Protein AF-B3T8S9-F1 (afdb_monomer)

Nearest PDB structures (foldseek):
  8dt0-assembly1_A  TM=6.626E-01  e=5.813E-01  synthetic construct
  8dt0-assembly2_B  TM=5.522E-01  e=1.092E+00  synthetic construct
  6bfi-assembly2_B  TM=6.308E-01  e=3.852E+00  Oscarella pearsei
  6bfi-assembly1_A  TM=6.319E-01  e=4.060E+00  Oscarella pearsei
  1or3-assembly1_A  TM=3.870E-01  e=2.161E+00  Homo sapiens

Solvent-accessible surface area (backbone atoms only — not comparable to full-atom values): 7028 Å² total; per-residue (Å²): 131,77,52,88,62,90,51,66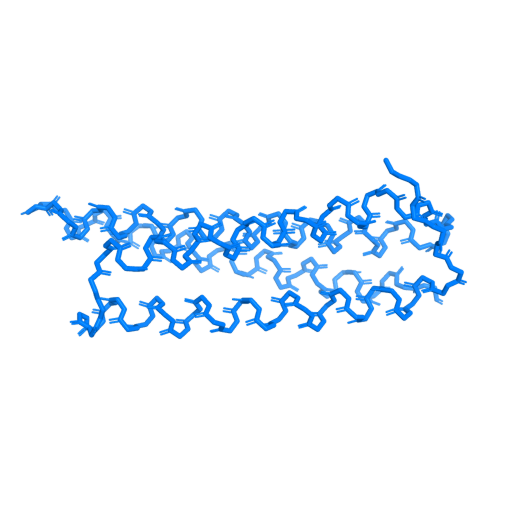,67,62,52,50,51,54,50,51,53,56,50,49,53,45,51,52,54,49,52,57,47,50,51,33,38,77,71,64,75,43,52,43,69,60,44,39,56,54,42,54,52,45,42,52,51,49,51,49,52,44,49,50,65,72,41,26,70,71,55,80,68,41,44,60,16,50,52,27,36,46,49,16,49,52,28,49,43,52,29,48,51,50,53,42,51,44,29,57,44,70,73,40,102,70,58,75,73,61,44,57,56,48,54,52,50,36,54,50,28,50,51,55,17,53,53,22,43,52,49,13,64,74,36,53,120

Mean predicted aligned error: 3.81 Å

Radius of gyration: 16.35 Å; Cα contacts (8 Å, |Δi|>4): 130; chains: 1; bounding box: 35×26×51 Å

pLDDT: mean 93.79, std 9.25, range [55.84, 98.81]

Sequence (133 aa):
MKIVVSDFKKHLDITKEKASMEVTSIDESFEKLMEKKISPDEYINIAEVSSSQINSLIIELTSSGAAQEWYDSYANYIGALKKLNEKITETIVVANLMNSDNNSNSINEIITKIRQLETESLDLIKKSDNTRP

Organism: NCB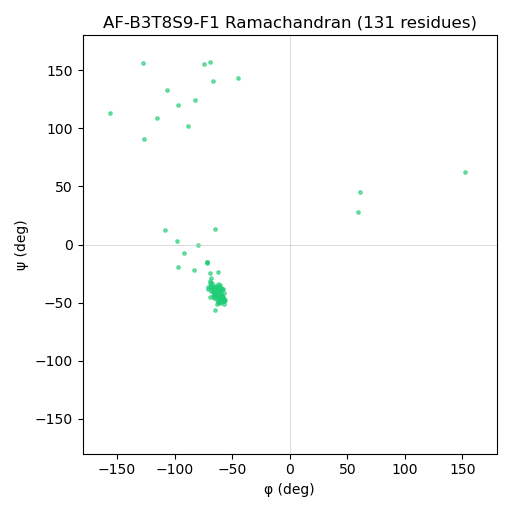I:txid455594

Structure (mmCIF, N/CA/C/O backbone):
data_AF-B3T8S9-F1
#
_entry.id   AF-B3T8S9-F1
#
loop_
_atom_site.group_PDB
_atom_site.id
_atom_site.type_symbol
_atom_site.label_atom_id
_atom_site.label_alt_id
_atom_site.label_comp_id
_atom_site.label_asym_id
_atom_site.label_entity_id
_atom_site.label_seq_id
_atom_site.pdbx_PDB_ins_code
_atom_site.Cartn_x
_atom_site.Cartn_y
_atom_site.Cartn_z
_atom_site.occupancy
_atom_site.B_iso_or_equiv
_atom_site.auth_seq_id
_atom_site.auth_comp_id
_atom_site.auth_asym_id
_atom_site.auth_atom_id
_atom_site.pdbx_PDB_model_num
ATOM 1 N N . MET A 1 1 ? 1.360 -16.391 -13.754 1.00 55.88 1 MET A N 1
ATOM 2 C CA . MET A 1 1 ? 0.830 -15.588 -14.878 1.00 55.88 1 MET A CA 1
ATOM 3 C C . MET A 1 1 ? 1.968 -14.716 -15.393 1.00 55.88 1 MET A C 1
ATOM 5 O O . MET A 1 1 ? 2.716 -14.226 -14.560 1.00 55.88 1 MET A O 1
ATOM 9 N N . LYS A 1 2 ? 2.166 -14.588 -16.711 1.00 55.84 2 LYS A N 1
ATOM 10 C CA . LYS A 1 2 ? 3.174 -13.686 -17.296 1.00 55.84 2 LYS A CA 1
ATOM 11 C C . LYS A 1 2 ? 2.419 -12.625 -18.090 1.00 55.84 2 LYS A C 1
ATOM 13 O O . LYS A 1 2 ? 1.805 -12.964 -19.098 1.00 55.84 2 LYS A O 1
ATOM 18 N N . ILE A 1 3 ? 2.392 -11.393 -17.592 1.00 66.94 3 ILE A N 1
ATOM 19 C CA . ILE A 1 3 ? 1.760 -10.270 -18.289 1.00 66.94 3 ILE A CA 1
ATOM 20 C C . ILE A 1 3 ? 2.777 -9.768 -19.311 1.00 66.94 3 ILE A C 1
ATOM 22 O O . ILE A 1 3 ? 3.918 -9.484 -18.959 1.00 66.94 3 ILE A O 1
ATOM 26 N N . VAL A 1 4 ? 2.394 -9.713 -20.586 1.00 67.38 4 VAL A N 1
ATOM 27 C CA . VAL A 1 4 ? 3.248 -9.132 -21.627 1.00 67.38 4 VAL A CA 1
ATOM 28 C C . VAL A 1 4 ? 2.943 -7.642 -21.687 1.00 67.38 4 VAL A C 1
ATOM 30 O O . VAL A 1 4 ? 1.918 -7.239 -22.233 1.00 67.38 4 VAL A O 1
ATOM 33 N N . VAL A 1 5 ? 3.815 -6.830 -21.093 1.00 76.81 5 VAL A N 1
ATOM 34 C CA . VAL A 1 5 ? 3.734 -5.367 -21.154 1.00 76.81 5 VAL A CA 1
ATOM 35 C C . VAL A 1 5 ? 4.659 -4.875 -22.262 1.00 76.81 5 VAL A C 1
ATOM 37 O O . VAL A 1 5 ? 5.859 -5.120 -22.226 1.00 76.81 5 VAL A O 1
ATOM 40 N N . SER A 1 6 ? 4.098 -4.193 -23.261 1.00 79.12 6 SER A N 1
ATOM 41 C CA . SER A 1 6 ? 4.864 -3.582 -24.357 1.00 79.12 6 SER A CA 1
ATOM 42 C C . SER A 1 6 ? 5.151 -2.093 -24.137 1.00 79.12 6 SER A C 1
ATOM 44 O O . SER A 1 6 ? 6.047 -1.547 -24.769 1.00 79.12 6 SER A O 1
ATOM 46 N N . ASP A 1 7 ? 4.389 -1.436 -23.258 1.00 92.06 7 ASP A N 1
ATOM 47 C CA . ASP A 1 7 ? 4.535 -0.022 -22.903 1.00 92.06 7 ASP A CA 1
ATOM 48 C C . ASP A 1 7 ? 4.657 0.109 -21.379 1.00 92.06 7 ASP A C 1
ATOM 50 O O . ASP A 1 7 ? 3.664 0.192 -20.649 1.00 92.06 7 ASP A O 1
ATOM 54 N N . PHE A 1 8 ? 5.900 0.075 -20.893 1.00 94.44 8 PHE A N 1
ATOM 55 C CA . PHE A 1 8 ? 6.200 0.116 -19.462 1.00 94.44 8 PHE A CA 1
ATOM 56 C C . PHE A 1 8 ? 5.865 1.459 -18.818 1.00 94.44 8 PHE A C 1
ATOM 58 O O . PHE A 1 8 ? 5.506 1.476 -17.638 1.00 94.44 8 PHE A O 1
ATOM 65 N N . LYS A 1 9 ? 5.927 2.557 -19.583 1.00 95.38 9 LYS A N 1
ATOM 66 C CA . LYS A 1 9 ? 5.540 3.889 -19.113 1.00 95.38 9 LYS A CA 1
ATOM 67 C C . LYS A 1 9 ? 4.051 3.919 -18.811 1.00 95.38 9 LYS A C 1
ATOM 69 O O . LYS A 1 9 ? 3.659 4.190 -17.681 1.00 95.38 9 LYS A O 1
ATOM 74 N N . LYS A 1 10 ? 3.231 3.574 -19.806 1.00 95.75 10 LYS A N 1
ATOM 75 C CA . LYS A 1 10 ? 1.774 3.559 -19.666 1.00 95.75 10 LYS A CA 1
ATOM 76 C C . LYS A 1 10 ? 1.320 2.572 -18.597 1.00 95.75 10 LYS A C 1
ATOM 78 O O . LYS A 1 10 ? 0.408 2.877 -17.837 1.00 95.75 10 LYS A O 1
ATOM 83 N N . HIS A 1 11 ? 1.954 1.404 -18.522 1.00 95.94 11 HIS A N 1
ATOM 84 C CA . HIS A 1 11 ? 1.661 0.426 -17.478 1.00 95.94 11 HIS A CA 1
ATOM 85 C C . HIS A 1 11 ? 1.917 0.992 -16.075 1.00 95.94 11 HIS A C 1
ATOM 87 O O . HIS A 1 11 ? 1.050 0.885 -15.206 1.00 95.94 11 HIS A O 1
ATOM 93 N N . LEU A 1 12 ? 3.058 1.656 -15.867 1.00 97.31 12 LEU A N 1
ATOM 94 C CA . LEU A 1 12 ? 3.367 2.302 -14.594 1.00 97.31 12 LEU A CA 1
ATOM 95 C C . LEU A 1 12 ? 2.390 3.446 -14.281 1.00 97.31 12 LEU A C 1
ATOM 97 O O . LEU A 1 12 ? 1.913 3.529 -13.154 1.00 97.31 12 LEU A O 1
ATOM 101 N N . ASP A 1 13 ? 2.049 4.284 -15.263 1.00 97.69 13 ASP A N 1
ATOM 102 C CA . ASP A 1 13 ? 1.115 5.406 -15.084 1.00 97.69 13 ASP A CA 1
ATOM 103 C C . ASP A 1 13 ? -0.294 4.933 -14.695 1.00 97.69 13 ASP A C 1
ATOM 105 O O . ASP A 1 13 ? -0.872 5.441 -13.738 1.00 97.69 13 ASP A O 1
ATOM 109 N N . ILE A 1 14 ? -0.815 3.895 -15.357 1.00 97.00 14 ILE A N 1
ATOM 110 C CA . ILE A 1 14 ? -2.107 3.288 -14.996 1.00 97.00 14 ILE A CA 1
ATOM 111 C C . ILE A 1 14 ? -2.048 2.669 -13.596 1.00 97.00 14 ILE A C 1
ATOM 113 O O . ILE A 1 14 ? -3.000 2.771 -12.825 1.00 97.00 14 ILE A O 1
ATOM 117 N N . THR A 1 15 ? -0.935 2.020 -13.247 1.00 97.31 15 THR A N 1
ATOM 118 C CA . THR A 1 15 ? -0.764 1.449 -11.904 1.00 97.31 15 THR A CA 1
ATOM 119 C C . THR A 1 15 ? -0.775 2.552 -10.843 1.00 97.31 15 THR A C 1
ATOM 121 O O . THR A 1 15 ? -1.409 2.389 -9.802 1.00 97.31 15 THR A O 1
ATOM 124 N N . LYS A 1 16 ? -0.139 3.697 -11.135 1.00 98.06 16 LYS A N 1
ATOM 125 C CA . LYS A 1 16 ? -0.155 4.896 -10.286 1.00 98.06 16 LYS A CA 1
ATOM 126 C C . LYS A 1 16 ? -1.554 5.448 -10.076 1.00 98.06 16 LYS A C 1
ATOM 128 O O . LYS A 1 16 ? -1.920 5.732 -8.939 1.00 98.06 16 LYS A O 1
ATOM 133 N N . GLU A 1 17 ? -2.337 5.545 -11.141 1.00 98.06 17 GLU A N 1
ATOM 134 C CA . GLU A 1 17 ? -3.724 6.003 -11.071 1.00 98.06 17 GLU A CA 1
ATOM 135 C C . GLU A 1 17 ? -4.579 5.085 -10.185 1.00 98.06 17 GLU A C 1
ATOM 137 O O . GLU A 1 17 ? -5.204 5.557 -9.236 1.00 98.06 17 GLU A O 1
ATOM 142 N N . LYS A 1 18 ? -4.524 3.765 -10.415 1.00 97.94 18 LYS A N 1
ATOM 143 C CA . LYS A 1 18 ? -5.254 2.777 -9.602 1.00 97.94 18 LYS A CA 1
ATOM 144 C C . LYS A 1 18 ? -4.874 2.854 -8.124 1.00 97.94 18 LYS A C 1
ATOM 146 O O . LYS A 1 18 ? -5.749 2.905 -7.269 1.00 97.94 18 LYS A O 1
ATOM 151 N N . ALA A 1 19 ? -3.577 2.887 -7.813 1.00 97.62 19 ALA A N 1
ATOM 152 C CA . ALA A 1 19 ? -3.123 2.982 -6.429 1.00 97.62 19 ALA A CA 1
ATOM 153 C C . ALA A 1 19 ? -3.563 4.296 -5.768 1.00 97.62 19 ALA A C 1
ATOM 155 O O . ALA A 1 19 ? -3.922 4.292 -4.597 1.00 97.62 19 ALA A O 1
ATOM 156 N N . SER A 1 20 ? -3.568 5.409 -6.510 1.00 96.75 20 SER A N 1
ATOM 157 C CA . SER A 1 20 ? -4.057 6.690 -5.995 1.00 96.75 20 SER A CA 1
ATOM 158 C C . SER A 1 20 ? -5.535 6.620 -5.622 1.00 96.75 20 SER A C 1
ATOM 160 O O . SER A 1 20 ? -5.906 7.142 -4.577 1.00 96.75 20 SER A O 1
ATOM 162 N N . MET A 1 21 ? -6.364 5.963 -6.440 1.00 96.62 21 MET A N 1
ATOM 163 C CA . MET A 1 21 ? -7.786 5.774 -6.135 1.00 96.62 21 MET A CA 1
ATOM 164 C C . MET A 1 21 ? -7.985 4.983 -4.836 1.00 96.62 21 MET A C 1
ATOM 166 O O . MET A 1 21 ? -8.779 5.391 -3.990 1.00 96.62 21 MET A O 1
ATOM 170 N N . GLU A 1 22 ? -7.227 3.897 -4.652 1.00 96.06 22 GLU A N 1
ATOM 171 C CA . GLU A 1 22 ? -7.275 3.092 -3.424 1.00 96.06 22 GLU A CA 1
ATOM 172 C C . GLU A 1 22 ? -6.829 3.890 -2.194 1.00 96.06 22 GLU A C 1
ATOM 174 O O . GLU A 1 22 ? -7.492 3.869 -1.160 1.00 96.06 22 GLU A O 1
ATOM 179 N N . VAL A 1 23 ? -5.735 4.649 -2.304 1.00 93.75 23 VAL A N 1
ATOM 180 C CA . VAL A 1 23 ? -5.231 5.469 -1.192 1.00 93.75 23 VAL A CA 1
ATOM 181 C C . VAL A 1 23 ? -6.230 6.553 -0.804 1.00 93.75 23 VAL A C 1
ATOM 183 O O . VAL A 1 23 ? -6.503 6.712 0.382 1.00 93.75 23 VAL A O 1
ATOM 186 N N . THR A 1 24 ? -6.824 7.252 -1.775 1.00 96.56 24 THR A N 1
ATOM 187 C CA . THR A 1 24 ? -7.870 8.247 -1.499 1.00 96.56 24 THR A CA 1
ATOM 188 C C . THR A 1 24 ? -9.067 7.612 -0.794 1.00 96.56 24 THR A C 1
ATOM 190 O O . THR A 1 24 ? -9.534 8.149 0.208 1.00 96.56 24 THR A O 1
ATOM 193 N N . SER A 1 25 ? -9.526 6.441 -1.252 1.00 95.88 25 SER A N 1
ATOM 194 C CA . SER A 1 25 ? -10.632 5.728 -0.602 1.00 95.88 25 SER A CA 1
ATOM 195 C C . SER A 1 25 ? -10.308 5.350 0.848 1.00 95.88 25 SER A C 1
ATOM 197 O O . SER A 1 25 ? -11.155 5.507 1.735 1.00 95.88 25 SER A O 1
ATOM 199 N N . ILE A 1 26 ? -9.074 4.909 1.109 1.00 97.88 26 ILE A N 1
ATOM 200 C CA . ILE A 1 26 ? -8.605 4.571 2.454 1.00 97.88 26 ILE A CA 1
ATOM 201 C C . ILE A 1 26 ? -8.511 5.793 3.352 1.00 97.88 26 ILE A C 1
ATOM 203 O O . ILE A 1 26 ? -8.951 5.716 4.497 1.00 97.88 26 ILE A O 1
ATOM 207 N N . ASP A 1 27 ? -7.968 6.900 2.856 1.00 97.50 27 ASP A N 1
ATOM 208 C CA . ASP A 1 27 ? -7.794 8.116 3.646 1.00 97.50 27 ASP A CA 1
ATOM 209 C C . ASP A 1 27 ? -9.142 8.720 4.039 1.00 97.50 27 ASP A C 1
ATOM 211 O O . ASP A 1 27 ? -9.367 9.001 5.217 1.00 97.50 27 ASP A O 1
ATOM 215 N N . GLU A 1 28 ? -10.085 8.800 3.098 1.00 98.31 28 GLU A N 1
ATOM 216 C CA . GLU A 1 28 ? -11.454 9.244 3.377 1.00 98.31 28 GLU A CA 1
ATOM 217 C C . GLU A 1 28 ? -12.177 8.317 4.366 1.00 98.31 28 GLU A C 1
ATOM 219 O O . GLU A 1 28 ? -12.916 8.770 5.244 1.00 98.31 28 GLU A O 1
ATOM 224 N N . SER A 1 29 ? -11.996 7.002 4.231 1.00 98.25 29 SER A N 1
ATOM 225 C CA . SER A 1 29 ? -12.625 6.026 5.128 1.00 98.25 29 SER A CA 1
ATOM 226 C C . SER A 1 29 ? -11.998 6.060 6.521 1.00 98.25 29 SER A C 1
ATOM 228 O O . SER A 1 29 ? -12.705 5.942 7.519 1.00 98.25 29 SER A O 1
ATOM 230 N N . PHE A 1 30 ? -10.685 6.271 6.611 1.00 98.06 30 PHE A N 1
ATOM 231 C CA . PHE A 1 30 ? -9.986 6.388 7.884 1.00 98.06 30 PHE A CA 1
ATOM 232 C C . PHE A 1 30 ? -10.377 7.674 8.613 1.00 98.06 30 PHE A C 1
ATOM 234 O O . PHE A 1 30 ? -10.626 7.639 9.815 1.00 98.06 30 PHE A O 1
ATOM 241 N N . GLU A 1 31 ? -10.533 8.790 7.899 1.00 98.06 31 GLU A N 1
ATOM 242 C CA . GLU A 1 31 ? -11.090 10.020 8.467 1.00 98.06 31 GLU A CA 1
ATOM 243 C C . GLU A 1 31 ? -12.492 9.775 9.046 1.00 98.06 31 GLU A C 1
ATOM 245 O O . GLU A 1 31 ? -12.738 10.070 10.218 1.00 98.06 31 GLU A O 1
ATOM 250 N N . LYS A 1 32 ? -13.383 9.128 8.281 1.00 98.44 32 LYS A N 1
ATOM 251 C CA . LYS A 1 32 ? -14.728 8.763 8.758 1.00 98.44 32 LYS A CA 1
ATOM 252 C C . LYS A 1 32 ? -14.686 7.861 9.992 1.00 98.44 32 LYS A C 1
ATOM 254 O O . LYS A 1 32 ? -15.522 8.032 10.879 1.00 98.44 32 LYS A O 1
ATOM 259 N N . LEU A 1 33 ? -13.740 6.923 10.077 1.00 96.94 33 LEU A N 1
ATOM 260 C CA . LEU A 1 33 ? -13.538 6.095 11.271 1.00 96.94 33 LEU A CA 1
ATOM 261 C C . LEU A 1 33 ? -13.154 6.962 12.477 1.00 96.94 33 LEU A C 1
ATOM 263 O O . LEU A 1 33 ? -13.766 6.846 13.539 1.00 96.94 33 LEU A O 1
ATOM 267 N N . MET A 1 34 ? -12.171 7.850 12.315 1.00 94.44 34 MET A N 1
ATOM 268 C CA . MET A 1 34 ? -11.690 8.731 13.386 1.00 94.44 34 MET A CA 1
ATOM 269 C C . MET A 1 34 ? -12.788 9.681 13.887 1.00 94.44 34 MET A C 1
ATOM 271 O O . MET A 1 34 ? -12.873 9.966 15.082 1.00 94.44 34 MET A O 1
ATOM 275 N N . GLU A 1 35 ? -13.677 10.117 12.994 1.00 96.31 35 GLU A N 1
ATOM 276 C CA . GLU A 1 35 ? -14.873 10.905 13.311 1.00 96.31 35 GLU A CA 1
ATOM 277 C C . GLU A 1 35 ? -16.053 10.066 13.838 1.00 96.31 35 GLU A C 1
ATOM 279 O O . GLU A 1 35 ? -17.112 10.620 14.140 1.00 96.31 35 GLU A O 1
ATOM 284 N N . LYS A 1 36 ? -15.895 8.740 13.956 1.00 94.62 36 LYS A N 1
ATOM 285 C CA . LYS A 1 36 ? -16.933 7.775 14.363 1.00 94.62 36 LYS A CA 1
ATOM 286 C C . LYS A 1 36 ? -18.169 7.766 13.450 1.00 94.62 36 LYS A C 1
ATOM 288 O O . LYS A 1 36 ? -19.272 7.457 13.898 1.00 94.62 36 LYS A O 1
ATOM 293 N N . LYS A 1 37 ? -17.994 8.119 12.172 1.00 97.81 37 LYS A N 1
ATOM 294 C CA . LYS A 1 37 ? -19.039 8.091 11.133 1.00 97.81 37 LYS A CA 1
ATOM 295 C C . LYS A 1 37 ? -19.224 6.706 10.509 1.00 97.81 37 LYS A C 1
ATOM 297 O O . LYS A 1 37 ? -20.290 6.447 9.962 1.00 97.81 37 LYS A O 1
ATOM 302 N N . ILE A 1 38 ? -18.215 5.842 10.602 1.00 97.69 38 ILE A N 1
ATOM 303 C CA . ILE A 1 38 ? -18.293 4.414 10.267 1.00 97.69 38 ILE A CA 1
ATOM 304 C C . ILE A 1 38 ? -17.784 3.583 11.444 1.00 97.69 38 ILE A C 1
ATOM 306 O O . ILE A 1 38 ? -17.020 4.078 12.278 1.00 97.69 38 ILE A O 1
ATOM 310 N N . SER A 1 39 ? -18.221 2.327 11.524 1.00 96.69 39 SER A N 1
ATOM 311 C CA . SER A 1 39 ? -17.744 1.413 12.569 1.00 96.69 39 SER A CA 1
ATOM 312 C C . SER A 1 39 ? -16.314 0.930 12.285 1.00 96.69 39 SER A C 1
ATOM 314 O O . SER A 1 39 ? -15.904 0.893 11.120 1.00 96.69 39 SER A O 1
ATOM 316 N N . PRO A 1 40 ? -15.544 0.516 13.308 1.00 96.69 40 PRO A N 1
ATOM 317 C CA . PRO A 1 40 ? -14.238 -0.085 13.068 1.00 96.69 40 PRO A CA 1
ATOM 318 C C . PRO A 1 40 ? -14.301 -1.348 12.201 1.00 96.69 40 PRO A C 1
ATOM 320 O O . PRO A 1 40 ? -13.468 -1.500 11.316 1.00 96.69 40 PRO A O 1
ATOM 323 N N . ASP A 1 41 ? -15.315 -2.202 12.370 1.00 97.38 41 ASP A N 1
ATOM 324 C CA . ASP A 1 41 ? -15.492 -3.406 11.541 1.00 97.38 41 ASP A CA 1
ATOM 325 C C . ASP A 1 41 ? -15.772 -3.058 10.071 1.00 97.38 41 ASP A C 1
ATOM 327 O O . ASP A 1 41 ? -15.242 -3.688 9.155 1.00 97.38 41 ASP A O 1
ATOM 331 N N . GLU A 1 42 ? -16.582 -2.027 9.819 1.00 98.12 42 GLU A N 1
ATOM 332 C CA . GLU A 1 42 ? -16.818 -1.512 8.467 1.00 98.12 42 GLU A CA 1
ATOM 333 C C . GLU A 1 42 ? -15.524 -0.980 7.842 1.00 98.12 42 GLU A C 1
ATOM 335 O O . GLU A 1 42 ? -15.207 -1.324 6.703 1.00 98.12 42 GLU A O 1
ATOM 340 N N . TYR A 1 43 ? -14.737 -0.211 8.600 1.00 98.44 43 TYR A N 1
ATOM 341 C CA . TYR A 1 43 ? -13.433 0.266 8.146 1.00 98.44 43 TYR A CA 1
ATOM 342 C C . TYR A 1 43 ? -12.470 -0.882 7.819 1.00 98.44 43 TYR A C 1
ATOM 344 O O . TYR A 1 43 ? -11.821 -0.852 6.775 1.00 98.44 43 TYR A O 1
ATOM 352 N N . ILE A 1 44 ? -12.377 -1.893 8.690 1.00 98.44 44 ILE A N 1
ATOM 353 C CA . ILE A 1 44 ? -11.474 -3.038 8.510 1.00 98.44 44 ILE A CA 1
ATOM 354 C C . ILE A 1 44 ? -11.787 -3.763 7.199 1.00 98.44 44 ILE A C 1
ATOM 356 O O . ILE A 1 44 ? -10.870 -4.018 6.423 1.00 98.44 44 ILE A O 1
ATOM 360 N N . ASN A 1 45 ? -13.066 -4.002 6.893 1.00 98.25 45 ASN A N 1
ATOM 361 C CA . ASN A 1 45 ? -13.465 -4.625 5.627 1.00 98.25 45 ASN A CA 1
ATOM 362 C C . ASN A 1 45 ? -13.015 -3.807 4.403 1.00 98.25 45 ASN A C 1
ATOM 364 O O . ASN A 1 45 ? -12.514 -4.373 3.431 1.00 98.25 45 ASN A O 1
ATOM 368 N N . ILE A 1 46 ? -13.166 -2.477 4.443 1.00 98.25 46 ILE A N 1
ATOM 369 C CA . ILE A 1 46 ? -12.699 -1.585 3.367 1.00 98.25 46 ILE A CA 1
ATOM 370 C C . ILE A 1 46 ? -11.171 -1.677 3.235 1.00 98.25 46 ILE A C 1
ATOM 372 O O . ILE A 1 46 ? -10.645 -1.865 2.138 1.00 98.25 46 ILE A O 1
ATOM 376 N N . ALA A 1 47 ? -10.460 -1.600 4.361 1.00 98.31 47 ALA A N 1
ATOM 377 C CA . ALA A 1 47 ? -9.004 -1.629 4.415 1.00 98.31 47 ALA A CA 1
ATOM 378 C C . ALA A 1 47 ? -8.404 -2.940 3.883 1.00 98.31 47 ALA A C 1
ATOM 380 O O . ALA A 1 47 ? -7.433 -2.914 3.123 1.00 98.31 47 ALA A O 1
ATOM 381 N N . GLU A 1 48 ? -8.993 -4.085 4.224 1.00 98.25 48 GLU A N 1
ATOM 382 C CA . GLU A 1 48 ? -8.553 -5.395 3.735 1.00 98.25 48 GLU A CA 1
ATOM 383 C C . GLU A 1 48 ? -8.731 -5.539 2.217 1.00 98.25 48 GLU A C 1
ATOM 385 O O . GLU A 1 48 ? -7.839 -6.053 1.531 1.00 98.25 48 GLU A O 1
ATOM 390 N N . VAL A 1 49 ? -9.847 -5.038 1.674 1.00 98.12 49 VAL A N 1
ATOM 391 C CA . VAL A 1 49 ? -10.104 -5.037 0.227 1.00 98.12 49 VAL A CA 1
ATOM 392 C C . VAL A 1 49 ? -9.064 -4.187 -0.505 1.00 98.12 49 VAL A C 1
ATOM 394 O O . VAL A 1 49 ? -8.390 -4.705 -1.402 1.00 98.12 49 VAL A O 1
ATOM 397 N N . SER A 1 50 ? -8.843 -2.940 -0.079 1.00 98.00 50 SER A N 1
ATOM 398 C CA . SER A 1 50 ? -7.824 -2.083 -0.698 1.00 98.00 50 SER A CA 1
ATOM 399 C C . SER A 1 50 ? -6.416 -2.656 -0.549 1.00 98.00 50 SER A C 1
ATOM 401 O O . SER A 1 50 ? -5.629 -2.601 -1.495 1.00 98.00 50 SER A O 1
ATOM 403 N N . SER A 1 51 ? -6.082 -3.285 0.585 1.00 98.19 51 SER A N 1
ATOM 404 C CA . SER A 1 51 ? -4.769 -3.920 0.751 1.00 98.19 51 SER A CA 1
ATOM 405 C C . SER A 1 51 ? -4.543 -5.062 -0.247 1.00 98.19 51 SER A C 1
ATOM 407 O O . SER A 1 51 ? -3.460 -5.196 -0.835 1.00 98.19 51 SER A O 1
ATOM 409 N N . SER A 1 52 ? -5.585 -5.858 -0.502 1.00 98.25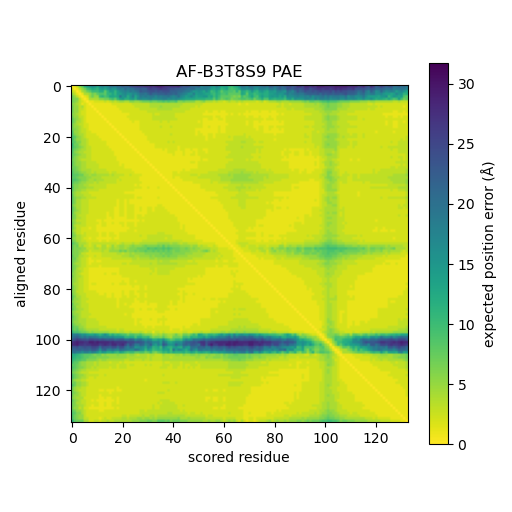 52 SER A N 1
ATOM 410 C CA . SER A 1 52 ? -5.584 -6.904 -1.529 1.00 98.25 52 SER A CA 1
ATOM 411 C C . SER A 1 52 ? -5.399 -6.333 -2.941 1.00 98.25 52 SER A C 1
ATOM 413 O O . SER A 1 52 ? -4.619 -6.866 -3.742 1.00 98.25 52 SER A O 1
ATOM 415 N N . GLN A 1 53 ? -6.046 -5.205 -3.245 1.00 98.19 53 GLN A N 1
ATOM 416 C CA . GLN A 1 53 ? -5.893 -4.515 -4.527 1.00 98.19 53 GLN A CA 1
ATOM 417 C C . GLN A 1 53 ? -4.470 -3.965 -4.703 1.00 98.19 53 GLN A C 1
ATOM 419 O O . GLN A 1 53 ? -3.845 -4.231 -5.730 1.00 98.19 53 GLN A O 1
ATOM 424 N N . ILE A 1 54 ? -3.898 -3.303 -3.691 1.00 98.31 54 ILE A N 1
ATOM 425 C CA . ILE A 1 54 ? -2.500 -2.836 -3.721 1.00 98.31 54 ILE A CA 1
ATOM 426 C C . ILE A 1 54 ? -1.524 -4.012 -3.890 1.00 98.31 54 ILE A C 1
ATOM 428 O O . ILE A 1 54 ? -0.596 -3.933 -4.698 1.00 98.31 54 ILE A O 1
ATOM 432 N N . ASN A 1 55 ? -1.747 -5.135 -3.198 1.00 98.25 55 ASN A N 1
ATOM 433 C CA . ASN A 1 55 ? -0.939 -6.346 -3.383 1.00 98.25 55 ASN A CA 1
ATOM 434 C C . ASN A 1 55 ? -1.030 -6.896 -4.812 1.00 98.25 55 ASN A C 1
ATOM 436 O O . ASN A 1 55 ? -0.021 -7.332 -5.370 1.00 98.25 55 ASN A O 1
ATOM 440 N N . SER A 1 56 ? -2.209 -6.835 -5.429 1.00 97.94 56 SER A N 1
ATOM 441 C CA . SER A 1 56 ? -2.388 -7.235 -6.826 1.00 97.94 56 SER A CA 1
ATOM 442 C C . SER A 1 56 ? -1.557 -6.357 -7.767 1.00 97.94 56 SER A C 1
ATOM 444 O O . SER A 1 56 ? -0.839 -6.889 -8.612 1.00 97.94 56 SER A O 1
ATOM 446 N N . LEU A 1 57 ? -1.536 -5.035 -7.557 1.00 97.81 57 LEU A N 1
ATOM 447 C CA . LEU A 1 57 ? -0.688 -4.113 -8.329 1.00 97.81 57 LEU A CA 1
ATOM 448 C C . LEU A 1 57 ? 0.812 -4.410 -8.153 1.00 97.81 57 LEU A C 1
ATOM 450 O O . LEU A 1 57 ? 1.571 -4.385 -9.122 1.00 97.81 57 LEU A O 1
ATOM 454 N N . ILE A 1 58 ? 1.251 -4.751 -6.935 1.00 98.19 58 ILE A N 1
ATOM 455 C CA . ILE A 1 58 ? 2.638 -5.172 -6.674 1.00 98.19 58 ILE A CA 1
ATOM 456 C C . ILE A 1 58 ? 2.991 -6.417 -7.500 1.00 98.19 58 ILE A C 1
ATOM 458 O O . ILE A 1 58 ? 4.071 -6.478 -8.097 1.00 98.19 58 ILE A O 1
ATOM 462 N N . ILE A 1 59 ? 2.098 -7.408 -7.550 1.00 96.50 59 ILE A N 1
ATOM 463 C CA . ILE A 1 59 ? 2.293 -8.635 -8.333 1.00 96.50 59 ILE A CA 1
ATOM 464 C C . ILE A 1 59 ? 2.327 -8.322 -9.835 1.00 96.50 59 ILE A C 1
ATOM 466 O O . ILE A 1 59 ? 3.194 -8.848 -10.539 1.00 96.50 59 ILE A O 1
ATOM 470 N N . GLU A 1 60 ? 1.4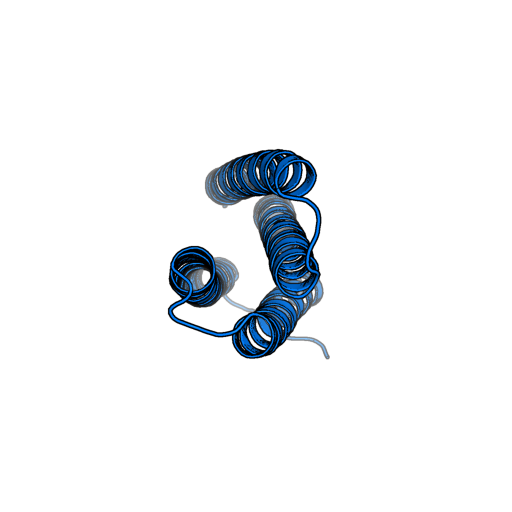40 -7.452 -10.327 1.00 94.69 60 GLU A N 1
ATOM 471 C CA . GLU A 1 60 ? 1.418 -7.008 -11.729 1.00 94.69 60 GLU A CA 1
ATOM 472 C C . GLU A 1 60 ? 2.762 -6.382 -12.133 1.00 94.69 60 GLU A C 1
ATOM 474 O O . GLU A 1 60 ? 3.381 -6.834 -13.097 1.00 94.69 60 GLU A O 1
ATOM 479 N N . LEU A 1 61 ? 3.277 -5.425 -11.353 1.00 95.44 61 LEU A N 1
ATOM 480 C CA . LEU A 1 61 ? 4.580 -4.796 -11.607 1.00 95.44 61 LEU A CA 1
ATOM 481 C C . LEU A 1 61 ? 5.746 -5.786 -11.505 1.00 95.44 61 LEU A C 1
ATOM 483 O O . LEU A 1 61 ? 6.661 -5.751 -12.321 1.00 95.44 61 LEU A O 1
ATOM 487 N N . THR A 1 62 ? 5.724 -6.681 -10.516 1.00 95.00 62 THR A N 1
ATOM 488 C CA . THR A 1 62 ? 6.808 -7.657 -10.308 1.00 95.00 62 THR A CA 1
ATOM 489 C C . THR A 1 62 ? 6.869 -8.681 -11.447 1.00 95.00 62 THR A C 1
ATOM 491 O O . THR A 1 62 ? 7.944 -9.153 -11.813 1.00 95.00 62 THR A O 1
ATOM 494 N N . SER A 1 63 ? 5.718 -9.033 -12.025 1.00 92.81 63 SER A N 1
ATOM 495 C CA . SER A 1 63 ? 5.596 -10.058 -13.069 1.00 92.81 63 SER A CA 1
ATOM 496 C C . SER A 1 63 ? 5.545 -9.504 -14.499 1.00 92.81 63 SER A C 1
ATOM 498 O O . SER A 1 63 ? 5.430 -10.290 -15.444 1.00 92.81 63 SER A O 1
ATOM 500 N N . SER A 1 64 ? 5.668 -8.182 -14.676 1.00 89.88 64 SER A N 1
ATOM 501 C CA . SER A 1 64 ? 5.520 -7.506 -15.974 1.00 89.88 64 SER A CA 1
ATOM 502 C C . SER A 1 64 ? 6.677 -7.740 -16.948 1.00 89.88 64 SER A C 1
ATOM 504 O O . SER A 1 64 ? 6.547 -7.430 -18.130 1.00 89.88 64 SER A O 1
ATOM 506 N N . GLY A 1 65 ? 7.818 -8.244 -16.463 1.00 88.75 65 GLY A N 1
ATOM 507 C CA . GLY A 1 65 ? 9.027 -8.393 -17.273 1.00 88.75 65 GLY A CA 1
ATOM 508 C C . GLY A 1 65 ? 9.542 -7.054 -17.803 1.00 88.75 65 GLY A C 1
ATOM 509 O O . GLY A 1 65 ? 9.838 -6.960 -18.992 1.00 88.75 65 GLY A O 1
ATOM 510 N N . ALA A 1 66 ? 9.594 -6.034 -16.935 1.00 89.25 66 ALA A N 1
ATOM 511 C CA . ALA A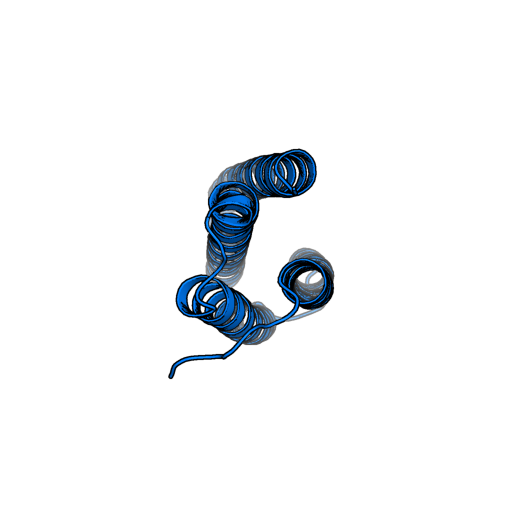 1 66 ? 10.135 -4.712 -17.253 1.00 89.25 66 ALA A CA 1
ATOM 512 C C . ALA A 1 66 ? 11.473 -4.803 -18.008 1.00 89.25 66 ALA A C 1
ATOM 514 O O . ALA A 1 66 ? 12.284 -5.686 -17.739 1.00 89.25 66 ALA A O 1
ATOM 515 N N . ALA A 1 67 ? 11.707 -3.902 -18.962 1.00 93.19 67 ALA A N 1
ATOM 516 C CA . ALA A 1 67 ? 13.027 -3.771 -19.571 1.00 93.19 67 ALA A CA 1
ATOM 517 C C . ALA A 1 67 ? 14.029 -3.187 -18.558 1.00 93.19 67 ALA A C 1
ATOM 519 O O . ALA A 1 67 ? 13.629 -2.530 -17.593 1.00 93.19 67 ALA A O 1
ATOM 520 N N . GLN A 1 68 ? 15.326 -3.428 -18.770 1.00 94.94 68 GLN A N 1
ATOM 521 C CA . GLN A 1 68 ? 16.370 -3.088 -17.799 1.00 94.94 68 GLN A CA 1
ATOM 522 C C . GLN A 1 68 ? 16.385 -1.598 -17.448 1.00 94.94 68 GLN A C 1
ATOM 524 O O . GLN A 1 68 ? 16.572 -1.247 -16.286 1.00 94.94 68 GLN A O 1
ATOM 529 N N . GLU A 1 69 ? 16.140 -0.728 -18.426 1.00 95.75 69 GLU A N 1
ATOM 530 C CA . GLU A 1 69 ? 16.076 0.715 -18.218 1.00 95.75 69 GLU A CA 1
ATOM 531 C C . GLU A 1 69 ? 14.940 1.138 -17.263 1.00 95.75 69 GLU A C 1
ATOM 533 O O . GLU A 1 69 ? 15.045 2.159 -16.595 1.00 95.75 69 GLU A O 1
ATOM 538 N N . TRP A 1 70 ? 13.884 0.330 -17.119 1.00 97.19 70 TRP A N 1
ATOM 539 C CA . TRP A 1 70 ? 12.745 0.609 -16.235 1.00 97.19 70 TRP A CA 1
ATOM 540 C C . TRP A 1 70 ? 12.885 0.027 -14.822 1.00 97.19 70 TRP A C 1
ATOM 542 O O . TRP A 1 70 ? 12.036 0.312 -13.972 1.00 97.19 70 TRP A O 1
ATOM 552 N N . TYR A 1 71 ? 13.913 -0.785 -14.549 1.00 96.19 71 TYR A N 1
ATOM 553 C CA . TYR A 1 71 ? 14.036 -1.526 -13.288 1.00 96.19 71 TYR A CA 1
ATOM 554 C C . TYR A 1 71 ? 14.018 -0.632 -12.052 1.00 96.19 71 TYR A C 1
ATOM 556 O O . TYR A 1 71 ? 13.258 -0.917 -11.127 1.00 96.19 71 TYR A O 1
ATOM 564 N N . ASP A 1 72 ? 14.776 0.462 -12.044 1.00 98.12 72 ASP A N 1
ATOM 565 C CA . ASP A 1 72 ? 14.828 1.356 -10.885 1.00 98.12 72 ASP A CA 1
ATOM 566 C C . ASP A 1 72 ? 13.486 2.062 -10.664 1.00 98.12 72 ASP A C 1
ATOM 568 O O . ASP A 1 72 ? 12.995 2.137 -9.533 1.00 98.12 72 ASP A O 1
ATOM 572 N N . SER A 1 73 ? 12.835 2.510 -11.742 1.00 98.38 73 SER A N 1
ATOM 573 C CA . SER A 1 73 ? 11.520 3.148 -11.660 1.00 98.38 73 SER A CA 1
ATOM 574 C C . SER A 1 73 ? 10.459 2.206 -11.085 1.00 98.38 73 SER A C 1
ATOM 576 O O . SER A 1 73 ? 9.702 2.593 -10.187 1.00 98.38 73 SER A O 1
ATOM 578 N N . TYR A 1 74 ? 10.439 0.953 -11.549 1.00 98.00 74 TYR A N 1
ATOM 579 C CA . TYR A 1 74 ? 9.514 -0.079 -11.077 1.00 98.00 74 TYR A CA 1
ATOM 580 C C . TYR A 1 74 ? 9.828 -0.509 -9.645 1.00 98.00 74 TYR A C 1
ATOM 582 O O . TYR A 1 74 ? 8.917 -0.596 -8.826 1.00 98.00 74 TYR A O 1
ATOM 590 N N . ALA A 1 75 ? 11.100 -0.740 -9.312 1.00 98.44 75 ALA A N 1
ATOM 591 C CA . ALA A 1 75 ? 11.513 -1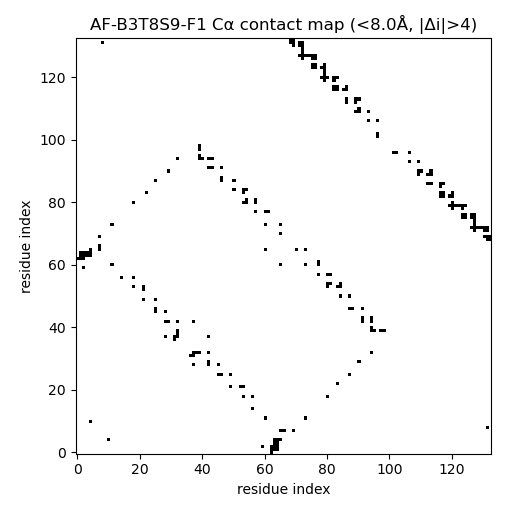.153 -7.975 1.00 98.44 75 ALA A CA 1
ATOM 592 C C . ALA A 1 75 ? 11.156 -0.097 -6.920 1.00 98.44 75 ALA A C 1
ATOM 594 O O . ALA A 1 75 ? 10.595 -0.435 -5.875 1.00 98.44 75 ALA A O 1
ATOM 595 N N . ASN A 1 76 ? 11.406 1.183 -7.216 1.00 98.81 76 ASN A N 1
ATOM 596 C CA . ASN A 1 76 ? 11.011 2.284 -6.340 1.00 98.81 76 ASN A CA 1
ATOM 597 C C . ASN A 1 76 ? 9.489 2.335 -6.158 1.00 98.81 76 ASN A C 1
ATOM 599 O O . ASN A 1 76 ? 9.012 2.464 -5.032 1.00 98.81 76 ASN A O 1
ATOM 603 N N . TYR A 1 77 ? 8.712 2.169 -7.232 1.00 98.75 77 TYR A N 1
ATOM 604 C CA . TYR A 1 77 ? 7.256 2.224 -7.121 1.00 98.75 77 TYR A CA 1
ATOM 605 C C . TYR A 1 77 ? 6.656 1.010 -6.400 1.00 98.75 77 TYR A C 1
ATOM 607 O O . TYR A 1 77 ? 5.769 1.169 -5.567 1.00 98.75 77 TYR A O 1
ATOM 615 N N . ILE A 1 78 ? 7.192 -0.194 -6.623 1.00 98.75 78 ILE A N 1
ATOM 616 C CA . ILE A 1 78 ? 6.859 -1.386 -5.829 1.00 98.75 78 ILE A CA 1
ATOM 617 C C . ILE A 1 78 ? 7.149 -1.130 -4.344 1.00 98.75 78 ILE A C 1
ATOM 619 O O . ILE A 1 78 ? 6.352 -1.504 -3.485 1.00 98.75 78 ILE A O 1
ATOM 623 N N . GLY A 1 79 ? 8.272 -0.478 -4.031 1.00 98.81 79 GLY A N 1
ATOM 624 C CA . GLY A 1 79 ? 8.593 -0.044 -2.673 1.00 98.81 79 GLY A CA 1
ATOM 625 C C . GLY A 1 79 ? 7.529 0.889 -2.090 1.00 98.81 79 GLY A C 1
ATOM 626 O O . GLY A 1 79 ? 7.083 0.670 -0.966 1.00 98.81 79 GLY A O 1
ATOM 627 N N . ALA A 1 80 ? 7.081 1.885 -2.858 1.00 98.81 80 ALA A N 1
ATOM 628 C CA . ALA A 1 80 ? 6.013 2.791 -2.437 1.00 98.81 80 ALA A CA 1
ATOM 629 C C . ALA A 1 80 ? 4.706 2.039 -2.137 1.00 98.81 80 ALA A C 1
ATOM 631 O O . ALA A 1 80 ? 4.117 2.225 -1.076 1.00 98.81 80 ALA A O 1
ATOM 632 N N . LEU A 1 81 ? 4.287 1.124 -3.019 1.00 98.81 81 LEU A N 1
ATOM 633 C CA . LEU A 1 81 ? 3.088 0.304 -2.808 1.00 98.81 81 LEU A CA 1
ATOM 634 C C . LEU A 1 81 ? 3.186 -0.560 -1.541 1.00 98.81 81 LEU A C 1
ATOM 636 O O . LEU A 1 81 ? 2.213 -0.677 -0.800 1.00 98.81 81 LEU A O 1
ATOM 640 N N . LYS A 1 82 ? 4.365 -1.121 -1.240 1.00 98.75 82 LYS A N 1
ATOM 641 C CA . LYS A 1 82 ? 4.591 -1.852 0.019 1.00 98.75 82 LYS A CA 1
ATOM 642 C C . LYS A 1 82 ? 4.408 -0.949 1.237 1.00 98.75 82 LYS A C 1
ATOM 644 O O . LYS A 1 82 ? 3.739 -1.349 2.182 1.00 98.75 82 LYS A O 1
ATOM 649 N N . LYS A 1 83 ? 4.922 0.284 1.187 1.00 98.69 83 LYS A N 1
ATOM 650 C CA . LYS A 1 83 ? 4.737 1.277 2.255 1.00 98.69 83 LYS A CA 1
ATOM 651 C C . LYS A 1 83 ? 3.285 1.711 2.427 1.00 98.69 83 LYS A C 1
ATOM 653 O O . LYS A 1 83 ? 2.836 1.873 3.557 1.00 98.69 83 LYS A O 1
ATOM 658 N N . LEU A 1 84 ? 2.528 1.819 1.336 1.00 98.38 84 LEU A N 1
ATOM 659 C CA . LEU A 1 84 ? 1.080 2.039 1.405 1.00 98.38 84 LEU A CA 1
ATOM 660 C C . LEU A 1 84 ? 0.357 0.862 2.072 1.00 98.38 84 LEU A C 1
ATOM 662 O O . LEU A 1 84 ? -0.508 1.084 2.911 1.00 98.38 84 LEU A O 1
ATOM 666 N N . ASN A 1 85 ? 0.744 -0.380 1.779 1.00 98.06 85 ASN A N 1
ATOM 667 C CA . ASN A 1 85 ? 0.169 -1.546 2.453 1.00 98.06 85 ASN A CA 1
ATOM 668 C C . ASN A 1 85 ? 0.539 -1.636 3.940 1.00 98.06 85 ASN A C 1
ATOM 670 O O . ASN A 1 85 ? -0.305 -1.990 4.763 1.00 98.06 85 ASN A O 1
ATOM 674 N N . GLU A 1 86 ? 1.768 -1.266 4.305 1.00 98.50 86 GLU A N 1
ATOM 675 C CA . GLU A 1 86 ? 2.160 -1.104 5.710 1.00 98.50 86 GLU A CA 1
ATOM 676 C C . GLU A 1 86 ? 1.276 -0.046 6.393 1.00 98.50 86 GLU A C 1
ATOM 678 O O . GLU A 1 86 ? 0.731 -0.310 7.461 1.00 98.50 86 GLU A O 1
ATOM 683 N N . LYS A 1 87 ? 1.048 1.110 5.750 1.00 98.19 87 LYS A N 1
ATOM 684 C CA . LYS A 1 87 ? 0.156 2.168 6.257 1.00 98.19 87 LYS A CA 1
ATOM 685 C C . LYS A 1 87 ? -1.263 1.639 6.504 1.00 98.19 87 LYS A C 1
ATOM 687 O O . LYS A 1 87 ? -1.792 1.853 7.589 1.00 98.19 87 LYS A O 1
ATOM 692 N N . ILE A 1 88 ? -1.852 0.928 5.537 1.00 98.31 88 ILE A N 1
ATOM 693 C CA . ILE A 1 88 ? -3.196 0.324 5.657 1.00 98.31 88 ILE A CA 1
ATOM 694 C C . ILE A 1 88 ? -3.248 -0.700 6.805 1.00 98.31 88 ILE A C 1
ATOM 696 O O . ILE A 1 88 ? -4.240 -0.817 7.518 1.00 98.31 88 ILE A O 1
ATOM 700 N N . THR A 1 89 ? -2.164 -1.438 7.030 1.00 97.88 89 THR A N 1
ATOM 701 C CA . THR A 1 89 ? -2.098 -2.382 8.153 1.00 97.88 89 THR A CA 1
ATOM 702 C C . THR A 1 89 ? -2.138 -1.643 9.492 1.00 97.88 89 THR A C 1
ATOM 704 O O . THR A 1 89 ? -2.874 -2.032 10.395 1.00 97.88 89 THR A O 1
ATOM 707 N N . GLU A 1 90 ? -1.395 -0.544 9.628 1.00 97.94 90 GLU A N 1
ATOM 708 C CA . GLU A 1 90 ? -1.400 0.264 10.854 1.00 97.94 90 GLU A CA 1
ATOM 709 C C . GLU A 1 90 ? -2.761 0.917 11.125 1.00 97.94 90 GLU A C 1
ATOM 711 O O . GLU A 1 90 ? -3.194 1.003 12.274 1.00 97.94 90 GLU A O 1
ATOM 716 N N . 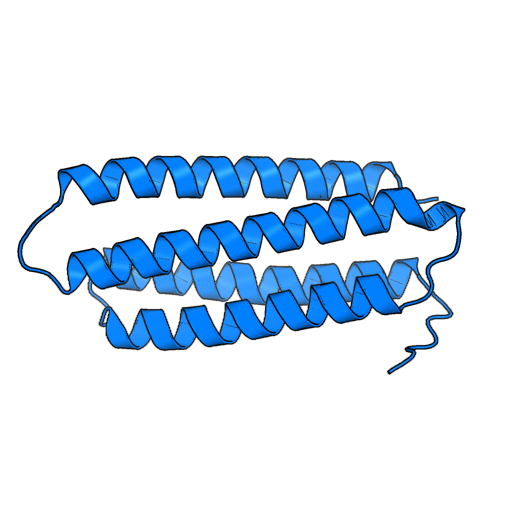THR A 1 91 ? -3.485 1.338 10.088 1.00 97.81 91 THR A N 1
ATOM 717 C CA . THR A 1 91 ? -4.829 1.904 10.263 1.00 97.81 91 THR A CA 1
ATOM 718 C C . THR A 1 91 ? -5.845 0.842 10.705 1.00 97.81 91 THR A C 1
ATOM 720 O O . THR A 1 91 ? -6.722 1.140 11.517 1.00 97.81 91 THR A O 1
ATOM 723 N N . ILE A 1 92 ? -5.697 -0.417 10.271 1.00 97.31 92 ILE A N 1
ATOM 724 C CA . ILE A 1 92 ? -6.456 -1.565 10.805 1.00 97.31 92 ILE A CA 1
ATOM 725 C C . ILE A 1 92 ? -6.147 -1.786 12.292 1.00 97.31 92 ILE A C 1
ATOM 727 O O . ILE A 1 92 ? -7.053 -2.077 13.076 1.00 97.31 92 ILE A O 1
ATOM 731 N N . VAL A 1 93 ? -4.890 -1.625 12.721 1.00 95.56 93 VAL A N 1
ATOM 732 C CA . VAL A 1 93 ? -4.540 -1.704 14.151 1.00 95.56 93 VAL A CA 1
ATOM 733 C C . VAL A 1 93 ? -5.266 -0.611 14.940 1.00 95.56 93 VAL A C 1
ATOM 735 O O . VAL A 1 93 ? -5.832 -0.908 15.992 1.00 95.56 93 VAL A O 1
ATOM 738 N N . VAL A 1 94 ? -5.329 0.623 14.424 1.00 95.19 94 VAL A N 1
ATOM 739 C CA . VAL A 1 94 ? -6.112 1.705 15.051 1.00 95.19 94 VAL A CA 1
ATOM 740 C C . VAL A 1 94 ? -7.586 1.320 15.179 1.00 95.19 94 VAL A C 1
ATOM 742 O O . VAL A 1 94 ? -8.143 1.444 16.267 1.00 95.19 94 VAL A O 1
ATOM 745 N N . ALA A 1 95 ? -8.206 0.805 14.116 1.00 95.12 95 ALA A N 1
ATOM 746 C CA . ALA A 1 95 ? -9.602 0.373 14.147 1.00 95.12 95 ALA A CA 1
ATOM 747 C C . ALA A 1 95 ? -9.853 -0.709 15.216 1.00 95.12 95 ALA A C 1
ATOM 749 O O . ALA A 1 95 ? -10.759 -0.579 16.038 1.00 95.12 95 ALA A O 1
ATOM 750 N N . ASN A 1 96 ? -8.993 -1.727 15.287 1.00 93.88 96 ASN A N 1
ATOM 751 C CA . ASN A 1 96 ? -9.081 -2.771 16.313 1.00 93.88 96 ASN A CA 1
ATOM 752 C C . ASN A 1 96 ? -8.930 -2.224 17.742 1.00 93.88 96 ASN A C 1
ATOM 754 O O . ASN A 1 96 ? -9.625 -2.666 18.659 1.00 93.88 96 ASN A O 1
ATOM 758 N N . LEU A 1 97 ? -8.048 -1.241 17.944 1.00 92.31 97 LEU A N 1
ATOM 759 C CA . LEU A 1 97 ? -7.911 -0.566 19.235 1.00 92.31 97 LEU A CA 1
ATOM 760 C C . LEU A 1 97 ? -9.150 0.262 19.581 1.00 92.31 97 LEU A C 1
ATOM 762 O O . LEU A 1 97 ? -9.528 0.298 20.743 1.00 92.31 97 LEU A O 1
ATOM 766 N N . MET A 1 98 ? -9.807 0.883 18.600 1.00 89.38 98 MET A N 1
ATOM 767 C CA . MET A 1 98 ? -11.062 1.616 18.811 1.00 89.38 98 MET A CA 1
ATOM 768 C C . MET A 1 98 ? -12.248 0.698 19.144 1.00 89.38 98 MET A C 1
ATOM 770 O O . MET A 1 98 ? -13.178 1.148 19.809 1.00 89.38 98 MET A O 1
ATOM 774 N N . ASN A 1 99 ? -12.203 -0.573 18.731 1.00 83.25 99 ASN A N 1
ATOM 775 C CA . ASN A 1 99 ? -13.146 -1.616 19.160 1.00 83.25 99 ASN A CA 1
ATOM 776 C C . ASN A 1 99 ? -12.936 -2.059 20.622 1.00 83.25 99 ASN A C 1
ATOM 778 O O . ASN A 1 99 ? -13.800 -2.721 21.193 1.00 83.25 99 ASN A O 1
ATOM 782 N N . SER A 1 100 ? -11.794 -1.728 21.229 1.00 77.75 100 SER A N 1
ATOM 783 C CA . SER A 1 100 ? -11.441 -2.120 22.594 1.00 77.75 100 SER A CA 1
ATOM 784 C C . SER A 1 100 ? -11.541 -0.906 23.531 1.00 77.75 100 SER A C 1
ATOM 786 O O . SER A 1 100 ? -11.000 0.151 23.231 1.00 77.75 100 SER A O 1
ATOM 788 N N . ASP A 1 101 ? -12.179 -1.036 24.699 1.00 67.88 101 ASP A N 1
ATOM 789 C CA . ASP A 1 101 ? -12.458 0.074 25.645 1.00 67.88 101 ASP A CA 1
ATOM 790 C C . ASP A 1 101 ? -11.215 0.753 26.288 1.00 67.88 101 ASP A C 1
ATOM 792 O O . ASP A 1 101 ? -11.329 1.484 27.273 1.00 67.88 101 ASP A O 1
ATOM 796 N N . ASN A 1 102 ? -9.998 0.526 25.788 1.00 59.84 102 ASN A N 1
ATOM 797 C CA . ASN A 1 102 ? -8.765 1.013 26.407 1.00 59.84 102 ASN A CA 1
ATOM 798 C C . ASN A 1 102 ? -7.624 1.123 25.384 1.00 59.84 102 ASN A C 1
ATOM 800 O O . ASN A 1 102 ? -7.168 0.083 24.918 1.00 59.84 102 ASN A O 1
ATOM 804 N N . ASN A 1 103 ? -7.150 2.349 25.078 1.00 63.16 103 ASN A N 1
ATOM 805 C CA . ASN A 1 103 ? -5.740 2.708 24.755 1.00 63.16 103 ASN A CA 1
ATOM 806 C C . ASN A 1 103 ? -5.581 3.945 23.837 1.00 63.16 103 ASN A C 1
ATOM 808 O O . ASN A 1 103 ? -4.989 3.874 22.758 1.00 63.16 103 ASN A O 1
ATOM 812 N N . SER A 1 104 ? -6.020 5.129 24.274 1.00 66.00 104 SER A N 1
ATOM 813 C CA . SER A 1 104 ? -5.802 6.377 23.514 1.00 66.00 104 SER A CA 1
ATOM 814 C C . SER A 1 104 ? -4.318 6.719 23.287 1.00 66.00 104 SER A C 1
ATOM 816 O O . SER A 1 104 ? -3.964 7.226 22.223 1.00 66.00 104 SER A O 1
ATOM 818 N N . ASN A 1 105 ? -3.432 6.410 24.244 1.00 66.62 105 ASN A N 1
ATOM 819 C CA . ASN A 1 105 ? -1.992 6.672 24.106 1.00 66.62 105 ASN A CA 1
ATOM 820 C C . ASN A 1 105 ? -1.339 5.813 23.010 1.00 66.62 105 ASN A C 1
ATOM 822 O O . ASN A 1 105 ? -0.506 6.323 22.266 1.00 66.62 105 ASN A O 1
ATOM 826 N N . SER A 1 106 ? -1.760 4.554 22.850 1.00 80.19 106 SER A N 1
ATOM 827 C CA . SER A 1 106 ? -1.242 3.665 21.799 1.00 80.19 106 SER A CA 1
ATOM 828 C C . SER A 1 106 ? -1.675 4.102 20.398 1.00 80.19 106 SER A C 1
ATOM 830 O O . SER A 1 106 ? -0.917 3.946 19.445 1.00 80.19 106 SER A O 1
ATOM 832 N N . ILE A 1 107 ? -2.859 4.710 20.260 1.00 87.00 107 ILE A N 1
ATOM 833 C CA . ILE A 1 107 ? -3.344 5.216 18.968 1.00 87.00 107 ILE A CA 1
ATOM 834 C C . ILE A 1 107 ? -2.442 6.348 18.450 1.00 87.00 107 ILE A C 1
ATOM 836 O O . ILE A 1 107 ? -2.077 6.345 17.278 1.00 87.00 107 ILE A O 1
ATOM 840 N N . ASN A 1 108 ? -2.013 7.284 19.303 1.00 88.12 108 ASN A N 1
ATOM 841 C CA . ASN A 1 108 ? -1.175 8.417 18.876 1.00 88.12 108 ASN A CA 1
ATOM 842 C C . ASN A 1 108 ? 0.200 7.991 18.325 1.00 88.12 108 ASN A C 1
ATOM 844 O O . ASN A 1 108 ? 0.701 8.584 17.364 1.00 88.12 108 ASN A O 1
ATOM 848 N N . GLU A 1 109 ? 0.807 6.956 18.908 1.00 90.81 109 GLU A N 1
ATOM 849 C CA . GLU A 1 109 ? 2.064 6.382 18.412 1.00 90.81 109 GLU A CA 1
ATOM 850 C C . GLU A 1 109 ? 1.873 5.757 17.024 1.00 90.81 109 GLU A C 1
ATOM 852 O O . GLU A 1 109 ? 2.658 6.017 16.108 1.00 90.81 109 GLU A O 1
ATOM 857 N N . ILE A 1 110 ? 0.777 5.017 16.830 1.00 94.25 110 ILE A N 1
ATOM 858 C CA . ILE A 1 110 ? 0.442 4.404 15.540 1.00 94.25 110 ILE A CA 1
ATOM 859 C C . ILE A 1 110 ? 0.150 5.476 14.480 1.00 94.25 110 ILE A C 1
ATOM 861 O O . ILE A 1 110 ? 0.641 5.375 13.360 1.00 94.25 110 ILE A O 1
ATOM 865 N N . ILE A 1 111 ? -0.550 6.563 14.826 1.00 94.38 111 ILE A N 1
ATOM 866 C CA . ILE A 1 111 ? -0.771 7.699 13.911 1.00 94.38 111 ILE A CA 1
ATOM 867 C C . ILE A 1 111 ? 0.555 8.332 13.467 1.00 94.38 111 ILE A C 1
ATOM 869 O O . ILE A 1 111 ? 0.710 8.714 12.305 1.00 94.38 111 ILE A O 1
ATOM 873 N N . THR A 1 112 ? 1.540 8.422 14.362 1.00 95.56 112 THR A N 1
ATOM 874 C CA . THR A 1 112 ? 2.878 8.917 14.003 1.00 95.56 112 THR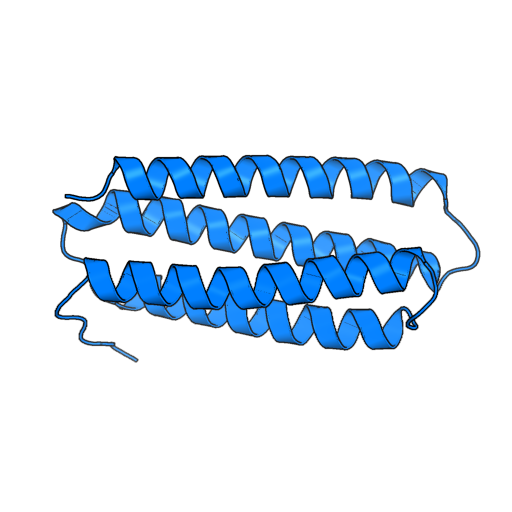 A CA 1
ATOM 875 C C . THR A 1 112 ? 3.558 7.980 13.005 1.00 95.56 112 THR A C 1
ATOM 877 O O . THR A 1 112 ? 4.115 8.441 12.007 1.00 95.56 112 THR A O 1
ATOM 880 N N . LYS A 1 113 ? 3.447 6.664 13.216 1.00 96.62 113 LYS A N 1
ATOM 881 C CA . LYS A 1 113 ? 3.956 5.648 12.286 1.00 96.62 113 LYS A CA 1
ATOM 882 C C . LYS A 1 113 ? 3.253 5.694 10.923 1.00 96.62 113 LYS A C 1
ATOM 884 O O . LYS A 1 113 ? 3.927 5.621 9.901 1.00 96.62 113 LYS A O 1
ATOM 889 N N . ILE A 1 114 ? 1.935 5.890 10.887 1.00 97.75 114 ILE A N 1
ATOM 890 C CA . ILE A 1 114 ? 1.150 6.064 9.651 1.00 97.75 114 ILE A CA 1
ATOM 891 C C . ILE A 1 114 ? 1.704 7.230 8.815 1.00 97.75 114 ILE A C 1
ATOM 893 O O . ILE A 1 114 ? 1.970 7.060 7.626 1.00 97.75 114 ILE A O 1
ATOM 897 N N . ARG A 1 115 ? 1.963 8.387 9.439 1.00 97.06 115 ARG A N 1
ATOM 898 C CA . ARG A 1 115 ? 2.535 9.570 8.760 1.00 97.06 115 ARG A CA 1
ATOM 899 C C . ARG A 1 115 ? 3.963 9.340 8.256 1.00 97.06 115 ARG A C 1
ATOM 901 O O . ARG A 1 115 ? 4.334 9.815 7.181 1.00 97.06 115 ARG A O 1
ATOM 908 N N . GLN A 1 116 ? 4.767 8.607 9.025 1.00 98.25 116 GLN A N 1
ATOM 909 C CA . GLN A 1 116 ? 6.116 8.206 8.622 1.00 98.25 116 GLN A CA 1
ATOM 910 C C . GLN A 1 116 ? 6.066 7.329 7.359 1.00 98.25 116 GLN A C 1
ATOM 912 O O . GLN A 1 116 ? 6.758 7.614 6.384 1.00 98.25 116 GLN A O 1
ATOM 917 N N . LEU A 1 117 ? 5.202 6.308 7.347 1.00 98.50 117 LEU A N 1
ATOM 918 C CA . LEU A 1 117 ? 5.020 5.400 6.209 1.00 98.50 117 LEU A CA 1
ATOM 919 C C . LEU A 1 117 ? 4.513 6.125 4.957 1.00 98.50 117 LEU A C 1
ATOM 921 O O . LEU A 1 117 ? 4.969 5.844 3.849 1.00 98.50 117 LEU A O 1
ATOM 925 N N . GLU A 1 118 ? 3.606 7.085 5.129 1.00 96.94 118 GLU A N 1
ATOM 926 C CA . GLU A 1 118 ? 3.135 7.946 4.044 1.00 96.94 118 GLU A CA 1
ATOM 927 C C . GLU A 1 118 ? 4.279 8.768 3.436 1.00 96.94 118 GLU A C 1
ATOM 929 O O . GLU A 1 118 ? 4.447 8.790 2.217 1.00 96.94 118 GLU A O 1
ATOM 934 N N . THR A 1 119 ? 5.125 9.368 4.277 1.00 98.38 119 THR A N 1
ATOM 935 C CA . THR A 1 119 ? 6.301 10.128 3.824 1.00 98.38 119 THR A CA 1
ATOM 936 C C . THR A 1 119 ? 7.279 9.239 3.052 1.00 98.38 119 THR A C 1
ATOM 938 O O . THR A 1 119 ? 7.709 9.592 1.952 1.00 98.38 119 THR A O 1
ATOM 941 N N . GLU A 1 120 ? 7.587 8.053 3.584 1.00 98.62 120 GLU A N 1
ATOM 942 C CA . GLU A 1 120 ? 8.465 7.074 2.932 1.00 98.62 120 GLU A CA 1
ATOM 943 C C . GLU A 1 120 ? 7.915 6.620 1.574 1.00 98.62 120 GLU A C 1
ATOM 945 O O . GLU A 1 120 ? 8.666 6.516 0.600 1.00 98.62 120 GLU A O 1
ATOM 950 N N . SER A 1 121 ? 6.602 6.383 1.492 1.00 98.50 121 SER A N 1
ATOM 951 C CA . SER A 1 121 ? 5.926 6.049 0.239 1.00 98.50 121 SER A CA 1
ATOM 952 C C . SER A 1 121 ? 6.052 7.177 -0.786 1.00 98.50 121 SER A C 1
ATOM 954 O O . SER A 1 121 ? 6.491 6.939 -1.913 1.00 98.50 121 SER A O 1
ATOM 956 N N . LEU A 1 122 ? 5.752 8.420 -0.398 1.00 98.31 122 LEU A N 1
ATOM 957 C CA . LEU A 1 122 ? 5.836 9.585 -1.285 1.00 98.31 122 LEU A CA 1
ATOM 958 C C . LEU A 1 122 ? 7.251 9.802 -1.829 1.00 98.31 122 LEU A C 1
ATOM 960 O O . LEU A 1 122 ? 7.425 10.125 -3.006 1.00 98.31 122 LEU A O 1
ATOM 964 N N . ASP A 1 123 ? 8.275 9.597 -1.007 1.00 98.69 123 ASP A N 1
ATOM 965 C CA . ASP A 1 123 ? 9.661 9.723 -1.452 1.00 98.69 123 ASP A CA 1
ATOM 966 C C . ASP A 1 123 ? 10.059 8.623 -2.440 1.00 98.69 123 ASP A C 1
ATOM 968 O O . ASP A 1 123 ? 10.791 8.884 -3.399 1.00 98.69 123 ASP A O 1
ATOM 972 N N . LEU A 1 124 ? 9.537 7.408 -2.272 1.00 98.81 124 LEU A N 1
ATOM 973 C CA . LEU A 1 124 ? 9.708 6.321 -3.235 1.00 98.81 124 LEU A CA 1
ATOM 974 C C . LEU A 1 124 ? 8.951 6.581 -4.546 1.00 98.81 124 LEU A C 1
ATOM 976 O O . LEU A 1 124 ? 9.487 6.292 -5.617 1.00 98.81 124 LEU A O 1
ATOM 980 N N . ILE A 1 125 ? 7.764 7.195 -4.497 1.00 98.62 125 ILE A N 1
ATOM 981 C CA . ILE A 1 125 ? 7.034 7.633 -5.700 1.00 98.62 125 ILE A CA 1
ATOM 982 C C . ILE A 1 125 ? 7.875 8.642 -6.488 1.00 98.62 125 ILE A C 1
ATOM 984 O O . ILE A 1 125 ? 8.103 8.442 -7.681 1.00 98.62 125 ILE A O 1
ATOM 988 N N . LYS A 1 126 ? 8.420 9.667 -5.820 1.00 98.56 126 LYS A N 1
ATOM 989 C CA . LYS A 1 126 ? 9.308 10.656 -6.459 1.00 98.56 126 LYS A CA 1
ATOM 990 C C . LYS A 1 126 ? 10.545 9.997 -7.069 1.00 98.56 126 LYS A C 1
ATOM 992 O O . LYS A 1 126 ? 10.916 10.308 -8.196 1.00 98.56 126 LYS A O 1
ATOM 997 N N . LYS A 1 127 ? 11.183 9.065 -6.349 1.00 98.62 127 LYS A N 1
ATOM 998 C CA . LYS A 1 127 ? 12.333 8.306 -6.873 1.00 98.62 127 LYS A CA 1
ATOM 999 C C . LYS A 1 127 ? 11.956 7.488 -8.102 1.00 98.62 127 LYS A C 1
ATOM 1001 O O . LYS A 1 127 ? 12.714 7.484 -9.066 1.00 98.62 127 LYS A O 1
ATOM 1006 N N . SER A 1 128 ? 10.789 6.845 -8.094 1.00 98.56 128 SER A N 1
ATOM 1007 C CA . SER A 1 128 ? 10.262 6.127 -9.254 1.00 98.56 128 SER A CA 1
ATOM 1008 C C . SER A 1 128 ? 10.123 7.044 -10.467 1.00 98.56 128 SER A C 1
ATOM 1010 O O . SER A 1 128 ? 10.545 6.668 -11.556 1.00 98.56 128 SER A O 1
ATOM 1012 N N . ASP A 1 129 ? 9.581 8.251 -10.289 1.00 98.19 129 ASP A N 1
ATOM 1013 C CA . ASP A 1 129 ? 9.426 9.212 -11.384 1.00 98.19 129 ASP A CA 1
ATOM 1014 C C . ASP A 1 129 ? 10.762 9.742 -11.908 1.00 98.19 129 ASP A C 1
ATOM 1016 O O . ASP A 1 129 ? 10.949 9.830 -13.119 1.00 98.19 129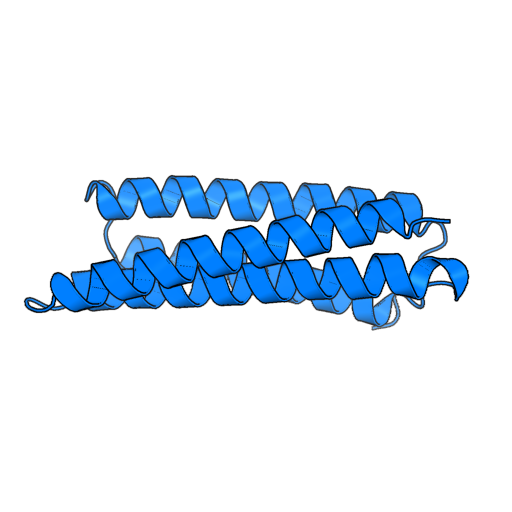 ASP A O 1
ATOM 1020 N N . ASN A 1 130 ? 11.716 10.004 -11.017 1.00 98.38 130 ASN A N 1
ATOM 1021 C CA . ASN A 1 130 ? 13.046 10.498 -11.383 1.00 98.38 130 ASN A CA 1
ATOM 1022 C C . ASN A 1 130 ? 13.942 9.445 -12.054 1.00 98.38 130 ASN A C 1
ATOM 1024 O O . ASN A 1 130 ? 14.972 9.800 -12.617 1.00 98.38 130 ASN A O 1
ATOM 1028 N N . THR A 1 131 ? 13.587 8.163 -11.954 1.00 98.06 131 THR A N 1
ATOM 1029 C CA . THR A 1 131 ? 14.357 7.035 -12.510 1.00 98.06 131 THR A CA 1
ATOM 1030 C C . THR A 1 131 ? 13.678 6.397 -13.719 1.00 98.06 131 THR A C 1
ATOM 1032 O O . THR A 1 131 ? 14.059 5.309 -14.144 1.00 98.06 131 THR A O 1
ATOM 1035 N N . ARG A 1 132 ? 12.657 7.056 -14.282 1.00 96.19 132 ARG A N 1
ATOM 1036 C CA . ARG A 1 132 ? 12.105 6.680 -15.587 1.00 96.19 132 ARG A CA 1
ATOM 1037 C C . ARG A 1 132 ? 13.165 6.934 -16.683 1.00 96.19 132 ARG A C 1
ATOM 1039 O O . ARG A 1 132 ? 13.843 7.958 -16.591 1.00 96.19 132 ARG A O 1
ATOM 1046 N N . PRO A 1 133 ? 13.292 6.054 -17.695 1.00 94.56 133 PRO A N 1
ATOM 1047 C CA . PRO A 1 133 ? 14.063 6.323 -18.916 1.00 94.56 133 PRO A CA 1
ATOM 1048 C C . PRO A 1 133 ? 13.592 7.579 -19.651 1.00 94.56 133 PRO A C 1
ATOM 1050 O O . PRO A 1 133 ? 14.467 8.307 -20.170 1.00 94.56 133 PRO A O 1
#

Foldseek 3Di:
DAAADPDPPVLVVVLVVQLVVLLVQLVVLLVCVVVVVDALVVSLVSLVVSLVVLVVSLVCLVRHPDDPLLVQLSVLLSVLSVLSSVLSVLSNVLSVVVVPPDDPPVNVVSVVVSVVSNVSSVVSNVRSVVSHD

Secondary structure (DSSP, 8-state):
-----S-HHHHHHHHHHHHHHHHHHHHHHHHHHHTTSS-HHHHHHHHHHHHHHHHHHHHHHHHS---GGGHHHHHHHHHHHHHHHHHHHHHHHHHHHHTSS--HHHHHHHHHHHHHHHHHHHHHHHHHHHT--